Protein AF-A0ABD5U3V8-F1 (afdb_monomer)

Organism: NCBI:txid3033939

Sequence (89 aa):
MSHSRDVIDEQTGEGVGPESDGRTVTLPTDLYDRVDRRVPGTEFETVDAYVRYVMEEVLLHVEREGDLAPRVDEAEVRSRLRSLGYLDE

Structure (mmCIF, N/CA/C/O backbone):
data_AF-A0ABD5U3V8-F1
#
_entry.id   AF-A0ABD5U3V8-F1
#
loop_
_atom_site.group_PDB
_atom_site.id
_atom_site.type_symbol
_atom_site.label_atom_id
_atom_site.label_alt_id
_atom_site.label_comp_id
_atom_site.label_asym_id
_atom_site.label_entity_id
_atom_site.label_seq_id
_atom_site.pdbx_PDB_ins_code
_atom_site.Cartn_x
_atom_site.Cartn_y
_atom_site.Cartn_z
_atom_site.occupancy
_atom_site.B_iso_or_equiv
_atom_site.auth_seq_id
_atom_site.auth_comp_id
_atom_site.auth_asym_id
_ato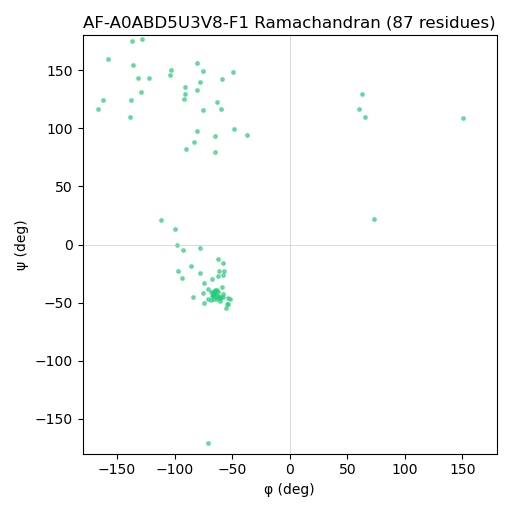m_site.auth_atom_id
_atom_site.pdbx_PDB_model_num
ATOM 1 N N . MET A 1 1 ? -54.197 20.331 5.628 1.00 39.41 1 MET A N 1
ATOM 2 C CA . MET A 1 1 ? -54.213 19.069 6.397 1.00 39.41 1 MET A CA 1
ATOM 3 C C . MET A 1 1 ? -52.813 18.849 6.932 1.00 39.41 1 MET A C 1
ATOM 5 O O . MET A 1 1 ? -51.876 18.992 6.159 1.00 39.41 1 MET A O 1
ATOM 9 N N . SER A 1 2 ? -52.670 18.593 8.230 1.00 46.62 2 SER A N 1
ATOM 10 C CA . SER A 1 2 ? -51.380 18.262 8.851 1.00 46.62 2 SER A CA 1
ATOM 11 C C . SER A 1 2 ? -50.967 16.828 8.526 1.00 46.62 2 SER A C 1
ATOM 13 O O . SER A 1 2 ? -51.850 15.981 8.416 1.00 46.62 2 SER A O 1
ATOM 15 N N . HIS A 1 3 ? -49.662 16.578 8.440 1.00 42.06 3 HIS A N 1
ATOM 16 C CA . HIS A 1 3 ? -48.850 15.616 9.216 1.00 42.06 3 HIS A CA 1
ATOM 17 C C . HIS A 1 3 ? -47.388 16.020 8.911 1.00 42.06 3 HIS A C 1
ATOM 19 O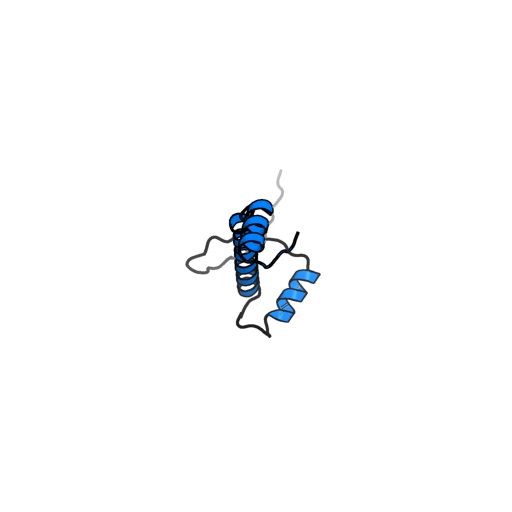 O . HIS A 1 3 ? -47.063 16.275 7.757 1.00 42.06 3 HIS A O 1
ATOM 25 N N . SER A 1 4 ? -46.597 16.463 9.893 1.00 43.75 4 SER A N 1
ATOM 26 C CA . SER A 1 4 ? -45.818 15.630 10.832 1.00 43.75 4 SER A CA 1
ATOM 27 C C . SER A 1 4 ? -44.749 14.788 10.116 1.00 43.75 4 SER A C 1
ATOM 29 O O . SER A 1 4 ? -45.142 14.046 9.227 1.00 43.75 4 SER A O 1
ATOM 31 N N . ARG A 1 5 ? -43.459 14.738 10.480 1.00 46.91 5 ARG A N 1
ATOM 32 C CA . ARG A 1 5 ? -42.474 15.589 11.192 1.00 46.91 5 ARG A CA 1
ATOM 33 C C . ARG A 1 5 ? -41.494 14.609 11.838 1.00 46.91 5 ARG A C 1
ATOM 35 O O . ARG A 1 5 ? -41.840 13.983 12.834 1.00 46.91 5 ARG A O 1
ATOM 42 N N . ASP A 1 6 ? -40.284 14.580 11.288 1.00 50.03 6 ASP A N 1
ATOM 43 C CA . ASP A 1 6 ? -39.204 13.629 11.558 1.00 50.03 6 ASP A CA 1
ATOM 44 C C . ASP A 1 6 ? -37.914 14.320 11.021 1.00 50.03 6 ASP A C 1
ATOM 46 O O . ASP A 1 6 ? -37.944 14.798 9.888 1.00 50.03 6 ASP A O 1
ATOM 50 N N . VAL A 1 7 ? -36.791 14.575 11.714 1.00 44.38 7 VAL A N 1
ATOM 51 C CA . VAL A 1 7 ? -36.349 14.328 13.106 1.00 44.38 7 VAL A CA 1
ATOM 52 C C . VAL A 1 7 ? -36.215 12.832 13.401 1.00 44.38 7 VAL A C 1
ATOM 54 O O . VAL A 1 7 ? -37.225 12.144 13.445 1.00 44.38 7 VAL A O 1
ATOM 57 N N . ILE A 1 8 ? -35.031 12.236 13.585 1.00 48.34 8 ILE A N 1
ATOM 58 C CA . ILE A 1 8 ? -33.677 12.670 14.032 1.00 48.34 8 ILE A CA 1
ATOM 59 C C . ILE A 1 8 ? -32.632 11.982 13.086 1.00 48.34 8 ILE A C 1
ATOM 61 O O . ILE A 1 8 ? -33.049 11.228 12.213 1.00 48.34 8 ILE A O 1
ATOM 65 N N . ASP A 1 9 ? -31.308 12.177 13.086 1.00 40.75 9 ASP A N 1
ATOM 66 C CA . ASP A 1 9 ? -30.369 12.424 14.185 1.00 40.75 9 ASP A CA 1
ATOM 67 C C . ASP A 1 9 ? -29.067 13.110 13.716 1.00 40.75 9 ASP A C 1
ATOM 69 O O . ASP A 1 9 ? -28.701 13.079 12.539 1.00 40.75 9 ASP A O 1
ATOM 73 N N . GLU A 1 10 ? -28.381 13.730 14.669 1.00 48.47 10 GLU A N 1
ATOM 74 C CA . GLU A 1 10 ? -27.121 14.462 14.541 1.00 48.47 10 GLU A CA 1
ATOM 75 C C . GLU A 1 10 ? -25.929 13.522 14.778 1.00 48.47 10 GLU A C 1
ATOM 77 O O . GLU A 1 10 ? -25.878 12.881 15.818 1.00 48.47 10 GLU A O 1
ATOM 82 N N . GLN A 1 11 ? -24.925 13.491 13.891 1.00 42.12 11 GLN A N 1
ATOM 83 C CA . GLN A 1 11 ? -23.552 13.194 14.327 1.00 42.12 11 GLN A CA 1
ATOM 84 C C . GLN A 1 11 ? -22.542 14.110 13.635 1.00 42.12 11 GLN A C 1
ATOM 86 O O . GLN A 1 11 ? -22.495 14.235 12.409 1.00 42.12 11 GLN A O 1
ATOM 91 N N . THR A 1 12 ? -21.763 14.784 14.474 1.00 50.22 12 THR A N 1
ATOM 92 C CA . THR A 1 12 ? -20.804 15.830 14.140 1.00 50.22 12 THR A CA 1
ATOM 93 C C . THR A 1 12 ? -19.484 15.248 13.637 1.00 50.22 12 THR A C 1
ATOM 95 O O . THR A 1 12 ? -18.897 14.355 14.243 1.00 50.22 12 THR A O 1
ATOM 98 N N . GLY A 1 13 ? -18.976 15.793 12.530 1.00 44.94 13 GLY A N 1
ATOM 99 C CA . GLY A 1 13 ? -17.594 15.587 12.098 1.00 44.94 13 GLY A C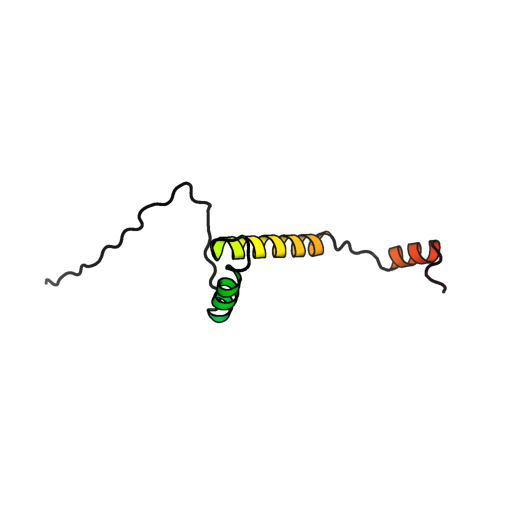A 1
ATOM 100 C C . GLY A 1 13 ? -16.684 16.657 12.698 1.00 44.94 13 GLY A C 1
ATOM 101 O O . GLY A 1 13 ? -16.397 17.654 12.039 1.00 44.94 13 GLY A O 1
ATOM 102 N N . GLU A 1 14 ? -16.250 16.484 13.946 1.00 44.44 14 GLU A N 1
ATOM 103 C CA . GLU A 1 14 ? -15.310 17.410 14.591 1.00 44.44 14 GLU A CA 1
ATOM 104 C C . GLU A 1 14 ? -13.854 17.146 14.164 1.00 44.44 14 GLU A C 1
ATOM 106 O O . GLU A 1 14 ? -13.175 16.289 14.715 1.00 44.44 14 GLU A O 1
ATOM 111 N N . GLY A 1 15 ? -13.392 17.941 13.192 1.00 46.34 15 GLY A N 1
ATOM 112 C CA . GLY A 1 15 ? -12.048 18.535 13.118 1.00 46.34 15 GLY A CA 1
ATOM 113 C C . GLY A 1 15 ? -10.795 17.643 13.064 1.00 46.34 15 GLY A C 1
ATOM 114 O O . GLY A 1 15 ? -10.363 17.080 14.066 1.00 46.34 15 GLY A O 1
ATOM 115 N N . VAL A 1 16 ? -10.060 17.733 11.949 1.00 50.00 16 VAL A N 1
ATOM 116 C CA . VAL A 1 16 ? -8.596 17.542 11.908 1.00 50.00 16 VAL A CA 1
ATOM 117 C C . VAL A 1 16 ? -7.973 18.708 11.126 1.00 50.00 16 VAL A C 1
ATOM 119 O O . VAL A 1 16 ? -8.589 19.232 10.206 1.00 50.00 16 VAL A O 1
ATOM 122 N N . GLY A 1 17 ? -6.787 19.167 11.546 1.00 46.06 17 GLY A N 1
ATOM 123 C CA . GLY A 1 17 ? -6.062 20.291 10.930 1.00 46.06 17 GLY A CA 1
ATOM 124 C C . GLY A 1 17 ? -5.459 19.982 9.547 1.00 46.06 17 GLY A C 1
ATOM 125 O O . GLY A 1 17 ? -5.724 18.918 8.996 1.00 46.06 17 GLY A O 1
ATOM 126 N N . PRO A 1 18 ? -4.621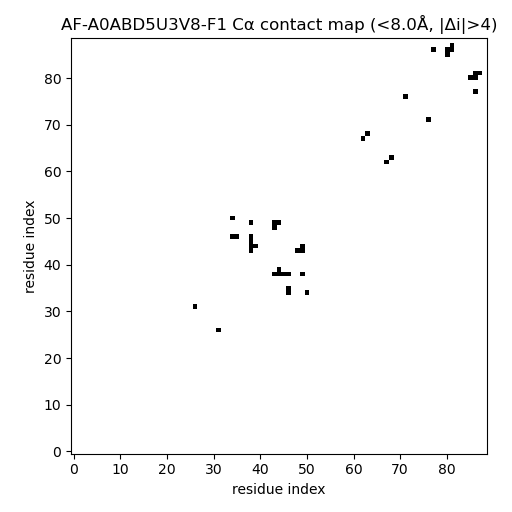 20.901 9.015 1.00 49.84 18 PRO A N 1
ATOM 127 C CA . PRO A 1 18 ? -4.462 21.214 7.586 1.00 49.84 18 PRO A CA 1
ATOM 128 C C . PRO A 1 18 ? -4.568 19.987 6.682 1.00 49.84 18 PRO A C 1
ATOM 130 O O . PRO A 1 18 ? -3.603 19.252 6.460 1.00 49.84 18 PRO A O 1
ATOM 133 N N . GLU A 1 19 ? -5.787 19.785 6.194 1.00 56.25 19 GLU A N 1
ATOM 134 C CA . GLU A 1 19 ? -6.185 18.621 5.426 1.00 56.25 19 GLU A CA 1
ATOM 135 C C . GLU A 1 19 ? -5.406 18.544 4.109 1.00 56.25 19 GLU A C 1
ATOM 137 O O . GLU A 1 19 ? -5.395 19.464 3.295 1.00 56.25 19 GLU A O 1
ATOM 142 N N . SER A 1 20 ? -4.707 17.425 3.918 1.00 58.97 20 SER A N 1
ATOM 143 C CA . SER A 1 20 ? -4.133 17.080 2.620 1.00 58.97 20 SER A CA 1
ATOM 144 C C . SER A 1 20 ? -5.277 16.594 1.736 1.00 58.97 20 SER A C 1
ATOM 146 O O . SER A 1 20 ? -5.877 15.575 2.075 1.00 58.97 20 SER A O 1
ATOM 148 N N . ASP A 1 21 ? -5.585 17.304 0.644 1.00 78.00 21 ASP A N 1
ATOM 149 C CA . ASP A 1 21 ? -6.693 16.990 -0.274 1.00 78.00 21 ASP A CA 1
ATOM 150 C C . ASP A 1 21 ? -6.705 15.505 -0.694 1.00 78.00 21 ASP A C 1
ATOM 152 O O . ASP A 1 21 ? -5.965 15.061 -1.578 1.00 78.00 21 ASP A O 1
ATOM 156 N N . GLY A 1 22 ? -7.561 14.725 -0.032 1.00 79.81 22 GLY A N 1
ATOM 157 C CA . GLY A 1 22 ? -7.658 13.278 -0.180 1.00 79.81 22 GLY A CA 1
ATOM 158 C C . GLY A 1 22 ? -8.859 12.855 -1.022 1.00 79.81 22 GLY A C 1
ATOM 159 O O . GLY A 1 22 ? -9.904 13.503 -1.033 1.00 79.81 22 GLY A O 1
ATOM 160 N N . ARG A 1 23 ? -8.736 11.719 -1.715 1.00 92.69 23 ARG A N 1
ATOM 161 C CA . ARG A 1 23 ? -9.852 11.058 -2.411 1.00 92.69 23 ARG A CA 1
ATOM 162 C C . ARG A 1 23 ? -9.903 9.590 -2.012 1.00 92.69 23 ARG A C 1
ATOM 164 O O . ARG A 1 23 ? -8.887 8.905 -2.055 1.00 92.69 23 ARG A O 1
ATOM 171 N N . THR A 1 24 ? -11.085 9.109 -1.643 1.00 92.94 24 THR A N 1
ATOM 172 C CA . THR A 1 24 ? -11.292 7.721 -1.213 1.00 92.94 24 THR A CA 1
ATOM 173 C C . THR A 1 24 ? -11.351 6.769 -2.408 1.00 92.94 24 THR A C 1
ATOM 175 O O . THR A 1 24 ? -11.992 7.064 -3.417 1.00 92.94 24 THR A O 1
ATOM 178 N N . VAL A 1 25 ? -10.742 5.592 -2.264 1.00 92.56 25 VAL A N 1
ATOM 179 C CA . VAL A 1 25 ? -10.887 4.453 -3.182 1.00 92.56 25 VAL A CA 1
ATOM 180 C C . VAL A 1 25 ? -11.400 3.237 -2.413 1.00 92.56 25 VAL A C 1
ATOM 182 O O . VAL A 1 25 ? -11.032 3.025 -1.260 1.00 92.56 25 VAL A O 1
ATOM 185 N N . THR A 1 26 ? -12.261 2.430 -3.032 1.00 95.25 26 THR A N 1
ATOM 186 C CA . THR A 1 26 ? -12.795 1.212 -2.405 1.00 95.25 26 THR A CA 1
ATOM 187 C C . THR A 1 26 ? -11.920 0.011 -2.747 1.00 95.25 26 THR A C 1
ATOM 189 O O . THR A 1 26 ? -11.713 -0.294 -3.921 1.00 95.25 26 THR A O 1
ATOM 192 N N . LEU A 1 27 ? -11.448 -0.702 -1.724 1.00 94.88 27 LEU A N 1
ATOM 193 C CA . LEU A 1 27 ? -10.744 -1.978 -1.866 1.00 94.88 27 LEU A CA 1
ATOM 194 C C . LEU A 1 27 ? -11.682 -3.141 -1.489 1.00 94.88 27 LEU A C 1
ATOM 196 O O . LEU A 1 27 ? -12.491 -2.986 -0.572 1.00 94.88 27 LEU A O 1
ATOM 200 N N . PRO A 1 28 ? -11.578 -4.320 -2.133 1.00 97.94 28 PRO A N 1
ATOM 201 C CA . PRO A 1 28 ? -12.235 -5.533 -1.647 1.00 97.94 28 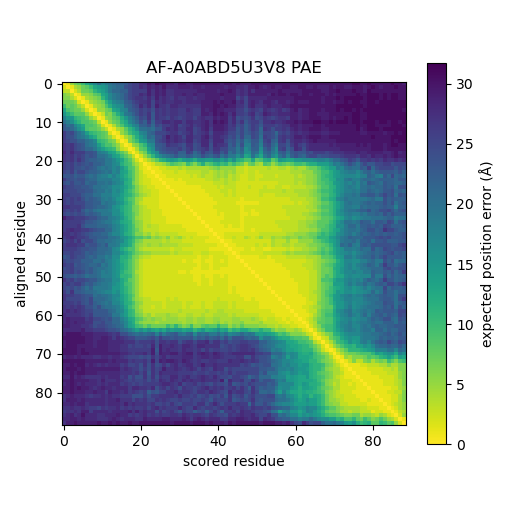PRO A CA 1
ATOM 202 C C . PRO A 1 28 ? -11.768 -5.883 -0.227 1.00 97.94 28 PRO A C 1
ATOM 204 O O . PRO A 1 28 ? -10.576 -5.770 0.064 1.00 97.94 28 PRO A O 1
ATOM 207 N N . THR A 1 29 ? -12.668 -6.371 0.631 1.00 97.44 29 THR A N 1
ATOM 208 C CA . THR A 1 29 ? -12.359 -6.715 2.035 1.00 97.44 29 THR A CA 1
ATOM 209 C C . THR A 1 29 ? -11.174 -7.677 2.147 1.00 97.44 29 THR A C 1
ATOM 211 O O . THR A 1 29 ? -10.219 -7.388 2.859 1.00 97.44 29 THR A O 1
ATOM 214 N N . ASP A 1 30 ? -11.137 -8.736 1.327 1.00 98.00 30 ASP A N 1
ATOM 215 C CA . ASP A 1 30 ? -10.018 -9.691 1.302 1.00 98.00 30 ASP A CA 1
ATOM 216 C C . ASP A 1 30 ? -8.657 -9.045 0.994 1.00 98.00 30 ASP A C 1
ATOM 218 O O . ASP A 1 30 ? -7.612 -9.623 1.306 1.00 98.00 30 ASP A O 1
ATOM 222 N N . LEU A 1 31 ? -8.641 -7.914 0.281 1.00 96.69 31 LEU A N 1
ATOM 223 C CA . LEU A 1 31 ? -7.427 -7.159 -0.023 1.00 96.69 31 LEU A CA 1
ATOM 224 C C . LEU A 1 31 ? -7.068 -6.232 1.139 1.00 96.69 31 LEU A C 1
ATOM 226 O O . LEU A 1 31 ? -5.909 -6.238 1.547 1.00 96.69 31 LEU A O 1
ATOM 230 N N . TYR A 1 32 ? -8.045 -5.515 1.703 1.00 97.44 32 TYR A N 1
ATOM 231 C CA . TYR A 1 32 ? -7.851 -4.701 2.906 1.00 97.44 32 TYR A CA 1
ATOM 232 C C . TYR A 1 32 ? -7.255 -5.539 4.048 1.00 97.44 32 TYR A C 1
ATOM 234 O O . TYR A 1 32 ? -6.183 -5.211 4.546 1.00 97.44 32 TYR A O 1
ATOM 242 N N . ASP A 1 33 ? -7.842 -6.697 4.362 1.00 97.81 33 ASP A N 1
ATOM 243 C CA . ASP A 1 33 ? -7.364 -7.575 5.438 1.00 97.81 33 ASP A CA 1
ATOM 244 C C . ASP A 1 33 ? -5.943 -8.114 5.185 1.00 97.81 33 ASP A C 1
ATOM 246 O O . ASP A 1 33 ? -5.211 -8.457 6.114 1.00 97.81 33 ASP A O 1
ATOM 250 N N . ARG A 1 34 ? -5.531 -8.239 3.914 1.00 96.56 34 ARG A N 1
ATOM 251 C CA . ARG A 1 34 ? -4.155 -8.617 3.540 1.00 96.56 34 ARG A CA 1
ATOM 252 C C . ARG A 1 34 ? -3.162 -7.479 3.752 1.00 96.56 34 ARG A C 1
ATOM 254 O O . ARG A 1 34 ? -2.005 -7.765 4.055 1.00 96.56 34 ARG A O 1
ATOM 261 N N . VAL A 1 35 ? -3.596 -6.236 3.564 1.00 96.25 35 VAL A N 1
ATOM 262 C CA . VAL A 1 35 ? -2.800 -5.031 3.814 1.00 96.25 35 VAL A CA 1
ATOM 263 C C . VAL A 1 35 ? -2.686 -4.793 5.321 1.00 96.25 35 VAL A C 1
ATOM 265 O O . VAL A 1 35 ? -1.570 -4.707 5.824 1.00 96.25 35 VAL A O 1
ATOM 268 N N . ASP A 1 36 ? -3.808 -4.802 6.042 1.00 96.50 36 ASP A N 1
ATOM 269 C CA . ASP A 1 36 ? -3.897 -4.599 7.494 1.00 96.50 36 ASP A CA 1
ATOM 270 C C . ASP A 1 36 ? -2.999 -5.568 8.280 1.00 96.50 36 ASP A C 1
ATOM 272 O O . ASP A 1 36 ? -2.105 -5.136 9.005 1.00 96.50 36 ASP A O 1
ATOM 276 N N . ARG A 1 37 ? -3.092 -6.881 8.009 1.00 97.31 37 ARG A N 1
ATOM 277 C CA . ARG A 1 37 ? -2.206 -7.899 8.617 1.00 97.31 37 ARG A CA 1
ATOM 278 C C . ARG A 1 37 ? -0.711 -7.687 8.357 1.00 97.31 37 ARG A C 1
ATOM 280 O O . ARG A 1 37 ? 0.108 -8.342 9.001 1.00 97.31 37 ARG A O 1
ATOM 287 N N . ARG A 1 38 ? -0.343 -6.848 7.387 1.00 95.19 38 ARG A N 1
ATOM 288 C CA . ARG A 1 38 ? 1.046 -6.566 7.016 1.00 95.19 38 ARG A CA 1
ATOM 289 C C . ARG A 1 38 ? 1.600 -5.341 7.742 1.00 95.19 38 ARG A C 1
ATOM 291 O O . ARG A 1 38 ? 2.794 -5.338 8.025 1.00 95.19 38 ARG A O 1
ATOM 298 N N . VAL A 1 39 ? 0.749 -4.372 8.100 1.00 96.12 39 VAL A N 1
ATOM 299 C CA . VAL A 1 39 ? 1.135 -3.118 8.779 1.00 96.12 39 VAL A CA 1
ATOM 300 C C . VAL A 1 39 ? 1.983 -3.361 10.044 1.00 96.12 39 VAL A C 1
ATOM 302 O O . VAL A 1 39 ? 3.064 -2.778 10.115 1.00 96.12 39 VAL A O 1
ATOM 305 N N . PRO A 1 40 ? 1.643 -4.286 10.974 1.00 95.38 40 PRO A N 1
ATOM 306 C CA . PRO A 1 40 ? 2.451 -4.532 12.179 1.00 95.38 40 PRO A CA 1
ATOM 307 C C . PRO A 1 40 ? 3.879 -5.049 11.932 1.00 95.38 40 PRO A C 1
ATOM 309 O O . PRO A 1 40 ? 4.677 -5.104 12.864 1.00 95.38 40 PRO A O 1
ATOM 312 N N . GLY A 1 41 ? 4.197 -5.478 10.705 1.00 92.81 41 GLY A N 1
ATOM 313 C CA . GLY A 1 41 ? 5.539 -5.889 10.282 1.00 92.81 41 GLY A CA 1
ATOM 314 C C . GLY A 1 41 ? 6.307 -4.810 9.510 1.00 92.81 41 GLY A C 1
ATOM 315 O O . GLY A 1 41 ? 7.298 -5.136 8.859 1.00 92.81 41 GLY A O 1
ATOM 316 N N . THR A 1 42 ? 5.833 -3.561 9.522 1.00 94.31 42 THR A N 1
ATOM 317 C CA . THR A 1 42 ? 6.398 -2.424 8.777 1.00 94.31 42 THR A CA 1
ATOM 318 C C . THR A 1 42 ? 6.646 -1.220 9.690 1.00 94.31 42 THR A C 1
ATOM 320 O O . THR A 1 42 ? 6.320 -1.248 10.872 1.00 94.31 42 THR A O 1
ATOM 323 N N . GLU A 1 43 ? 7.217 -0.151 9.137 1.00 95.44 43 GLU A N 1
ATOM 324 C CA . GLU A 1 43 ? 7.396 1.142 9.814 1.00 95.44 43 GLU A CA 1
ATOM 325 C C . GLU A 1 43 ? 6.123 2.010 9.877 1.00 95.44 43 GLU A C 1
ATOM 327 O O . GLU A 1 43 ? 6.148 3.094 10.456 1.00 95.44 43 GLU A O 1
ATOM 332 N N . PHE A 1 44 ? 5.011 1.561 9.285 1.00 96.25 44 PHE A N 1
ATOM 333 C CA . PHE A 1 44 ? 3.775 2.338 9.197 1.00 96.25 44 PHE A CA 1
ATOM 334 C C . PHE A 1 44 ? 2.844 2.071 10.384 1.00 96.25 44 PHE A C 1
ATOM 336 O O . PHE A 1 44 ? 2.589 0.927 10.746 1.00 96.25 44 PHE A O 1
ATOM 343 N N . GLU A 1 45 ? 2.278 3.138 10.949 1.00 91.25 45 GLU A N 1
ATOM 344 C CA . GLU A 1 45 ? 1.318 3.058 12.061 1.00 91.25 45 GLU A CA 1
ATOM 345 C C . GLU A 1 45 ? -0.136 2.854 11.591 1.00 91.25 45 GLU A C 1
ATOM 347 O O . GLU A 1 45 ? -0.988 2.443 12.377 1.00 91.25 45 GLU A O 1
ATOM 352 N N . THR A 1 46 ? -0.440 3.137 10.317 1.00 94.62 46 THR A N 1
ATOM 353 C CA . THR A 1 46 ? -1.799 3.059 9.755 1.00 94.62 46 THR A CA 1
ATOM 354 C C . THR A 1 46 ? -1.829 2.398 8.379 1.00 94.62 46 THR A C 1
ATOM 356 O O . THR A 1 46 ? -0.861 2.451 7.613 1.00 94.62 46 THR A O 1
ATOM 359 N N . VAL A 1 47 ? -2.983 1.809 8.039 1.00 95.56 47 VAL A N 1
ATOM 360 C CA . VAL A 1 47 ? -3.240 1.238 6.709 1.00 95.56 47 VAL A CA 1
ATOM 361 C C . VAL A 1 47 ? -3.113 2.304 5.622 1.00 95.56 47 VAL A C 1
ATOM 363 O O . VAL A 1 47 ? -2.428 2.063 4.634 1.00 95.56 47 VAL A O 1
ATOM 366 N N . ASP A 1 48 ? -3.682 3.496 5.812 1.00 94.06 48 ASP A N 1
ATOM 367 C CA . ASP A 1 48 ? -3.596 4.604 4.852 1.00 94.06 48 ASP A CA 1
ATOM 368 C C . ASP A 1 48 ? -2.151 5.023 4.549 1.00 94.06 48 ASP A C 1
ATOM 370 O O . ASP A 1 48 ? -1.798 5.223 3.385 1.00 94.06 48 ASP A O 1
ATOM 374 N N . ALA A 1 49 ? -1.290 5.106 5.571 1.00 94.19 49 ALA A N 1
ATOM 375 C CA . ALA A 1 49 ? 0.118 5.447 5.381 1.00 94.19 49 ALA A CA 1
ATOM 376 C C . ALA A 1 49 ? 0.860 4.367 4.576 1.00 94.19 49 ALA A C 1
ATOM 378 O O . ALA A 1 49 ? 1.613 4.702 3.659 1.00 94.19 49 ALA A O 1
ATOM 379 N N . TYR A 1 50 ? 0.600 3.088 4.873 1.00 96.19 50 TYR A N 1
ATOM 380 C CA . TYR A 1 50 ? 1.196 1.968 4.145 1.00 96.19 50 TYR A CA 1
ATOM 381 C C . TYR A 1 50 ? 0.686 1.873 2.697 1.00 96.19 50 TYR A C 1
ATOM 383 O O . TYR A 1 50 ? 1.482 1.708 1.772 1.00 96.19 50 TYR A O 1
ATOM 391 N N . VAL A 1 51 ? -0.625 2.025 2.474 1.00 95.69 51 VAL A N 1
ATOM 392 C CA . VAL A 1 51 ? -1.232 2.018 1.132 1.00 95.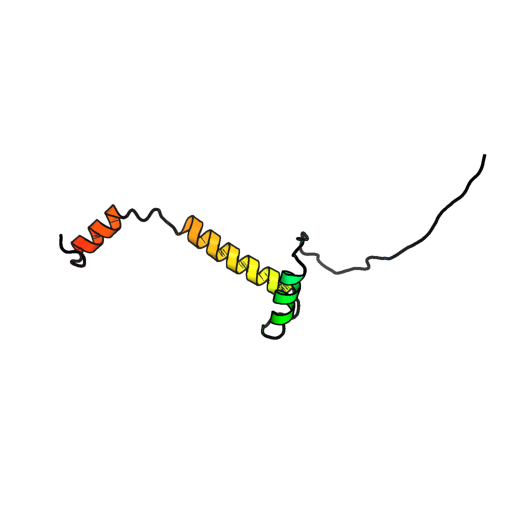69 51 VAL A CA 1
ATOM 393 C C . VAL A 1 51 ? -0.695 3.168 0.290 1.00 95.69 51 VAL A C 1
ATOM 395 O O . VAL A 1 51 ? -0.328 2.931 -0.858 1.00 95.69 51 VAL A O 1
ATOM 398 N N . ARG A 1 52 ? -0.592 4.383 0.848 1.00 94.69 52 ARG A N 1
ATOM 399 C CA . ARG A 1 52 ? 0.001 5.534 0.153 1.00 94.69 52 ARG A CA 1
ATOM 400 C C . ARG A 1 52 ? 1.415 5.216 -0.331 1.00 94.69 52 ARG A C 1
ATOM 402 O O . ARG A 1 52 ? 1.655 5.308 -1.529 1.00 94.69 52 ARG A O 1
ATOM 409 N N . TYR A 1 53 ? 2.296 4.769 0.565 1.00 95.50 53 TYR A N 1
ATOM 410 C CA . TYR A 1 53 ? 3.680 4.430 0.218 1.00 95.50 53 TYR A CA 1
ATOM 411 C C . TYR A 1 53 ? 3.767 3.353 -0.876 1.00 95.50 53 TYR A C 1
ATOM 413 O O . TYR A 1 53 ? 4.500 3.504 -1.850 1.00 95.50 53 TYR A O 1
ATOM 421 N N . VAL A 1 54 ? 2.975 2.279 -0.763 1.00 95.31 54 VAL A N 1
ATOM 422 C CA . VAL A 1 54 ? 2.955 1.208 -1.774 1.00 95.31 54 VAL A CA 1
ATOM 423 C C . VAL A 1 54 ? 2.470 1.722 -3.132 1.00 95.31 54 VAL A C 1
ATOM 425 O O . VAL A 1 54 ? 3.013 1.317 -4.157 1.00 95.31 54 VAL A O 1
ATOM 428 N N . MET A 1 55 ? 1.472 2.609 -3.166 1.00 94.94 55 MET A N 1
ATOM 429 C CA . MET A 1 55 ? 0.981 3.194 -4.419 1.00 94.94 55 MET A CA 1
ATOM 430 C C . MET A 1 55 ? 1.988 4.175 -5.028 1.00 94.94 55 MET A C 1
ATOM 432 O O . MET A 1 55 ? 2.165 4.161 -6.243 1.00 94.94 55 MET A O 1
ATOM 436 N N . GLU A 1 56 ? 2.679 4.972 -4.210 1.00 93.31 56 GLU A N 1
ATOM 437 C CA . GLU A 1 56 ? 3.766 5.862 -4.644 1.00 93.31 56 GLU A CA 1
ATOM 438 C C . GLU A 1 56 ? 4.916 5.066 -5.282 1.00 93.31 56 GLU A C 1
ATOM 440 O O . GLU A 1 56 ? 5.311 5.372 -6.405 1.00 93.31 56 GLU A O 1
ATOM 445 N N . GLU A 1 57 ? 5.393 3.993 -4.642 1.00 92.75 57 GLU A N 1
ATOM 446 C CA . GLU A 1 57 ? 6.453 3.132 -5.194 1.00 92.75 57 GLU A CA 1
ATOM 447 C C . GLU A 1 57 ? 6.018 2.392 -6.472 1.00 92.75 57 GLU A C 1
ATOM 449 O O . GLU A 1 57 ? 6.798 2.280 -7.420 1.00 92.75 57 GLU A O 1
ATOM 454 N N . VAL A 1 58 ? 4.770 1.907 -6.538 1.00 93.56 58 VAL A N 1
ATOM 455 C CA . VAL A 1 58 ? 4.234 1.251 -7.745 1.00 93.56 58 VAL A CA 1
ATOM 456 C C . VAL A 1 58 ? 4.111 2.239 -8.904 1.00 93.56 58 VAL A C 1
ATOM 458 O O . VAL A 1 58 ? 4.519 1.904 -10.015 1.00 93.56 58 VAL A O 1
ATOM 461 N N . LEU A 1 59 ? 3.598 3.450 -8.668 1.00 90.38 59 LEU A N 1
ATOM 462 C CA . LEU A 1 59 ? 3.530 4.496 -9.694 1.00 90.38 59 LEU A CA 1
ATOM 463 C C . LEU A 1 59 ? 4.930 4.898 -10.153 1.00 90.38 59 LEU A C 1
ATOM 465 O O . LEU A 1 59 ? 5.194 4.892 -11.348 1.00 90.38 59 LEU A O 1
ATOM 469 N N . LEU A 1 60 ? 5.855 5.125 -9.221 1.00 88.62 60 LEU A N 1
ATOM 470 C CA . LEU A 1 60 ? 7.245 5.460 -9.516 1.00 88.62 60 LEU A CA 1
ATOM 471 C C . LEU A 1 60 ? 7.948 4.375 -10.348 1.00 88.62 60 LEU A C 1
ATOM 473 O O . LEU A 1 60 ? 8.768 4.692 -11.210 1.00 88.62 60 LEU A O 1
ATOM 477 N N . HIS A 1 61 ? 7.643 3.098 -10.111 1.00 85.50 61 HIS A N 1
ATOM 478 C CA . HIS A 1 61 ? 8.144 1.988 -10.920 1.00 85.50 61 HIS A CA 1
ATOM 479 C C . HIS A 1 61 ? 7.508 1.964 -12.317 1.00 85.50 61 HIS A C 1
ATOM 481 O O . HIS A 1 61 ? 8.239 1.883 -13.299 1.00 85.50 61 HIS A O 1
ATOM 487 N N . VAL A 1 62 ? 6.183 2.114 -12.422 1.00 84.62 62 VAL A N 1
ATOM 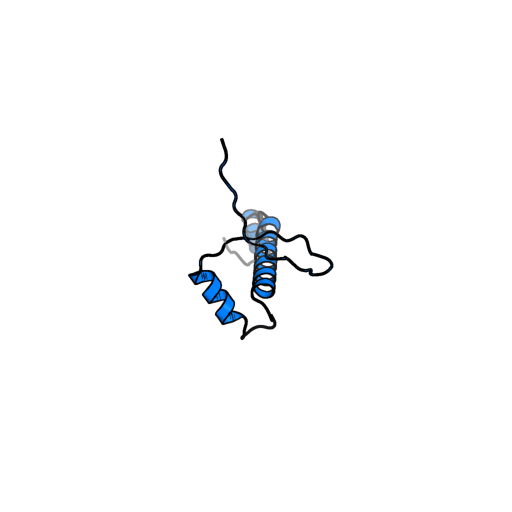488 C CA . VAL A 1 62 ? 5.449 2.134 -13.703 1.00 84.62 62 VAL A CA 1
ATOM 489 C C . VAL A 1 62 ? 5.820 3.342 -14.566 1.00 84.62 62 VAL A C 1
ATOM 491 O O . VAL A 1 62 ? 5.986 3.193 -15.771 1.00 84.62 62 VAL A O 1
ATOM 494 N N . GLU A 1 63 ? 5.999 4.523 -13.977 1.00 80.62 63 GLU A N 1
ATOM 495 C CA . GLU A 1 63 ? 6.465 5.732 -14.666 1.00 80.62 63 GLU A CA 1
ATOM 496 C C . GLU A 1 63 ? 7.910 5.558 -15.142 1.00 80.62 63 GLU A C 1
ATOM 498 O O . GLU A 1 63 ? 8.221 5.839 -16.298 1.00 80.62 63 GLU A O 1
ATOM 503 N N . ARG A 1 64 ? 8.790 4.994 -14.301 1.00 75.69 64 ARG A N 1
ATOM 504 C CA . ARG A 1 64 ? 10.157 4.648 -14.716 1.00 75.69 64 ARG A CA 1
ATOM 505 C C . ARG A 1 64 ? 10.179 3.604 -15.825 1.00 75.69 64 ARG A C 1
ATOM 507 O O . ARG A 1 64 ? 10.974 3.758 -16.733 1.00 75.69 64 ARG A O 1
ATOM 514 N N . GLU A 1 65 ? 9.350 2.569 -15.812 1.00 65.56 65 GLU A N 1
ATOM 515 C CA . GLU A 1 65 ? 9.332 1.584 -16.906 1.00 65.56 65 GLU A CA 1
ATOM 516 C C . GLU A 1 65 ? 8.586 2.087 -18.155 1.00 65.56 65 GLU A C 1
ATOM 518 O O . GLU A 1 65 ? 8.903 1.667 -19.265 1.00 65.56 65 GLU A O 1
ATOM 523 N N . GLY A 1 66 ? 7.652 3.030 -18.003 1.00 55.25 66 GLY A N 1
ATOM 524 C CA . GLY A 1 66 ? 6.936 3.683 -19.101 1.00 55.25 66 GLY A CA 1
ATOM 525 C C . GLY A 1 66 ? 7.773 4.723 -19.854 1.00 55.25 66 GLY A C 1
ATOM 526 O O . GLY A 1 66 ? 7.752 4.732 -21.084 1.00 55.25 66 GLY A O 1
ATOM 527 N N . ASP A 1 67 ? 8.544 5.546 -19.133 1.00 51.56 67 ASP A N 1
ATOM 528 C CA . ASP A 1 67 ? 9.413 6.590 -19.705 1.00 51.56 67 ASP A CA 1
ATOM 529 C C . ASP A 1 67 ? 10.884 6.143 -19.868 1.00 51.56 67 ASP A C 1
ATOM 531 O O . ASP A 1 67 ? 11.607 6.688 -20.706 1.00 51.56 67 ASP A O 1
ATOM 535 N N . LEU A 1 68 ? 11.347 5.138 -19.106 1.00 46.88 68 LEU A N 1
ATOM 536 C CA . LEU A 1 68 ? 12.685 4.516 -19.214 1.00 46.88 68 LEU A CA 1
ATOM 537 C C . LEU A 1 68 ? 12.643 3.067 -19.724 1.00 46.88 68 LEU A C 1
ATOM 539 O O . LEU A 1 68 ? 13.643 2.349 -19.634 1.00 46.88 68 LEU A O 1
ATOM 543 N N . ALA A 1 69 ? 11.562 2.677 -20.391 1.00 49.72 69 ALA A N 1
ATOM 544 C CA . ALA A 1 69 ? 11.733 1.977 -21.650 1.00 49.72 69 ALA A CA 1
ATOM 545 C C . ALA A 1 69 ? 11.935 3.029 -22.757 1.00 49.72 69 ALA A C 1
ATOM 547 O O . ALA A 1 69 ? 10.972 3.384 -23.450 1.00 49.72 69 ALA A O 1
ATOM 548 N N . PRO A 1 70 ? 13.181 3.484 -23.047 1.00 52.44 70 PRO A N 1
ATOM 549 C CA . PRO A 1 70 ? 13.454 3.823 -24.428 1.00 52.44 70 PRO A CA 1
ATOM 550 C C . PRO A 1 70 ? 12.985 2.639 -25.271 1.00 52.44 70 PRO A C 1
ATOM 552 O O . PRO A 1 70 ? 13.120 1.477 -24.871 1.00 52.44 70 PRO A O 1
ATOM 555 N N . ARG A 1 71 ? 12.523 2.916 -26.488 1.00 56.28 71 ARG A N 1
ATOM 556 C CA . ARG A 1 71 ? 12.611 1.914 -27.548 1.00 56.28 71 ARG A CA 1
ATOM 557 C C . ARG A 1 71 ? 14.096 1.698 -27.810 1.00 56.28 71 ARG A C 1
ATOM 559 O O . ARG A 1 71 ? 14.661 2.311 -28.709 1.00 56.28 71 ARG A O 1
ATOM 566 N N . VAL A 1 72 ? 14.725 0.905 -26.947 1.00 57.75 72 VAL A N 1
ATOM 567 C CA . VAL A 1 72 ? 16.091 0.433 -27.082 1.00 57.75 72 VAL A CA 1
ATOM 568 C C . VAL A 1 72 ? 16.050 -0.442 -28.316 1.00 57.75 72 VAL A C 1
ATOM 570 O O . VAL A 1 72 ? 15.628 -1.595 -28.254 1.00 57.75 72 VAL A O 1
ATOM 573 N N . ASP A 1 73 ? 16.360 0.165 -29.460 1.00 64.81 73 ASP A N 1
ATOM 574 C CA . ASP A 1 73 ? 16.272 -0.511 -30.738 1.00 64.81 73 ASP A CA 1
ATOM 575 C C . ASP A 1 73 ? 17.210 -1.716 -30.671 1.00 64.81 73 ASP A C 1
ATOM 577 O O . ASP A 1 73 ? 18.426 -1.581 -30.485 1.00 64.81 73 ASP A O 1
ATOM 581 N N . GLU A 1 74 ? 16.638 -2.915 -30.781 1.00 68.75 74 GLU A N 1
ATOM 582 C CA . GLU A 1 74 ? 17.413 -4.146 -30.745 1.00 68.75 74 GLU A CA 1
ATOM 583 C C . GLU A 1 74 ? 18.493 -4.158 -31.834 1.00 68.75 74 GLU A C 1
ATOM 585 O O . GLU A 1 74 ? 19.481 -4.878 -31.696 1.00 68.75 74 GLU A O 1
ATOM 590 N N . ALA A 1 75 ? 18.338 -3.383 -32.913 1.00 74.38 75 ALA A N 1
ATOM 591 C CA . ALA A 1 75 ? 19.371 -3.192 -33.920 1.00 74.38 75 ALA A CA 1
ATOM 592 C C . ALA A 1 75 ? 20.571 -2.392 -33.381 1.00 74.38 75 ALA A C 1
ATOM 594 O O . ALA A 1 75 ? 21.712 -2.778 -33.650 1.00 74.38 75 ALA A O 1
ATOM 595 N N . GLU A 1 76 ? 20.351 -1.336 -32.591 1.00 77.19 76 GLU A N 1
ATOM 596 C CA . GLU A 1 76 ? 21.423 -0.525 -31.995 1.00 77.19 76 GLU A CA 1
ATOM 597 C C . GLU A 1 76 ? 22.194 -1.329 -30.940 1.00 77.19 76 GLU A C 1
ATOM 599 O O . GLU A 1 76 ? 23.424 -1.421 -31.003 1.00 77.19 76 GLU A O 1
ATOM 604 N N . VAL A 1 77 ? 21.485 -2.010 -30.031 1.00 81.69 77 VAL A N 1
ATOM 605 C CA . VAL A 1 77 ? 22.118 -2.883 -29.025 1.00 81.69 77 VAL A CA 1
ATOM 606 C C . VAL A 1 77 ? 22.901 -4.010 -29.690 1.00 81.69 77 VAL A C 1
ATOM 608 O O . VAL A 1 77 ? 24.060 -4.235 -29.350 1.00 81.69 77 VAL A O 1
ATOM 611 N N . ARG A 1 78 ? 22.329 -4.682 -30.693 1.00 81.25 78 ARG A N 1
ATOM 612 C CA . ARG A 1 78 ? 22.994 -5.770 -31.434 1.00 81.25 78 ARG A CA 1
ATOM 613 C C . ARG A 1 78 ? 24.168 -5.272 -32.280 1.00 81.25 78 ARG A C 1
ATOM 615 O O . ARG A 1 78 ? 25.123 -6.015 -32.493 1.00 81.25 78 ARG A O 1
ATOM 622 N N . SER A 1 79 ? 24.132 -4.029 -32.761 1.00 84.38 79 SER A N 1
ATOM 623 C CA . SER A 1 79 ? 25.280 -3.370 -33.400 1.00 84.38 79 SER A CA 1
ATOM 624 C C . SER A 1 79 ? 26.411 -3.135 -32.393 1.00 84.38 79 SER A C 1
ATOM 626 O O . SER A 1 79 ? 27.560 -3.514 -32.635 1.00 84.38 79 SER A O 1
ATOM 628 N N . ARG A 1 80 ? 26.081 -2.604 -31.210 1.00 86.75 80 ARG A N 1
ATOM 629 C CA . ARG A 1 80 ? 27.047 -2.344 -30.136 1.00 86.75 80 ARG A CA 1
ATOM 630 C C . ARG A 1 80 ? 27.639 -3.628 -29.549 1.00 86.75 80 ARG A C 1
ATOM 632 O O . ARG A 1 80 ? 28.843 -3.677 -29.327 1.00 86.75 80 ARG A O 1
ATOM 639 N N . LEU A 1 81 ? 26.836 -4.674 -29.352 1.00 90.50 81 LEU A N 1
ATOM 640 C CA . LEU A 1 81 ? 27.296 -5.979 -28.861 1.00 90.50 81 LEU A CA 1
ATOM 641 C C . LEU A 1 81 ? 28.230 -6.681 -29.858 1.00 90.50 81 LEU A C 1
ATOM 643 O O . LEU A 1 81 ? 29.270 -7.181 -29.437 1.00 90.50 81 LEU A O 1
ATOM 647 N N . ARG A 1 82 ? 27.927 -6.646 -31.167 1.00 87.50 82 ARG A N 1
ATOM 648 C CA . ARG A 1 82 ? 28.848 -7.123 -32.221 1.00 87.50 82 ARG A CA 1
ATOM 649 C C . ARG A 1 82 ? 30.149 -6.321 -32.247 1.00 87.50 82 ARG A C 1
ATOM 651 O O . ARG A 1 82 ? 31.225 -6.903 -32.248 1.00 87.50 82 ARG A O 1
ATOM 658 N N . SER A 1 83 ? 30.062 -4.991 -32.158 1.00 88.31 83 SER A N 1
ATOM 659 C CA . SER A 1 83 ? 31.239 -4.103 -32.103 1.00 88.31 83 SER A CA 1
ATOM 660 C C . SER A 1 83 ? 32.141 -4.353 -30.883 1.00 88.31 83 SER A C 1
ATOM 662 O O . SER A 1 83 ? 33.316 -4.000 -30.905 1.00 88.31 83 SER A O 1
ATOM 664 N N . LEU A 1 84 ? 31.591 -4.939 -29.816 1.00 92.75 84 LEU A N 1
ATOM 665 C CA . LEU A 1 84 ? 32.297 -5.307 -28.588 1.00 92.75 84 LEU A CA 1
ATOM 666 C C . LEU A 1 84 ? 32.710 -6.794 -28.540 1.00 92.75 84 LEU A C 1
ATOM 668 O O . LEU A 1 84 ? 33.311 -7.205 -27.552 1.00 92.75 84 LEU A O 1
ATOM 672 N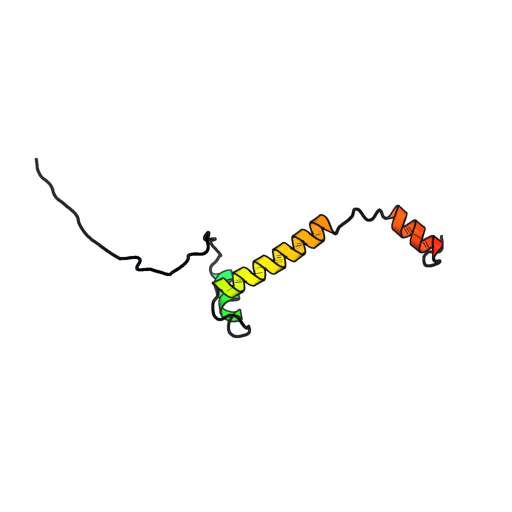 N . GLY A 1 85 ? 32.395 -7.595 -29.566 1.00 87.94 85 GLY A N 1
ATOM 673 C CA . GLY A 1 85 ? 32.725 -9.025 -29.618 1.00 87.94 85 GLY A CA 1
ATOM 674 C C . GLY A 1 85 ? 31.882 -9.926 -28.703 1.00 87.94 85 GLY A C 1
ATOM 675 O O . GLY A 1 85 ? 32.326 -11.013 -28.353 1.00 87.94 85 GLY A O 1
ATOM 676 N N . TYR A 1 86 ? 30.683 -9.491 -28.293 1.00 86.62 86 TYR A N 1
ATOM 677 C CA . TYR A 1 86 ? 29.747 -10.304 -27.491 1.00 86.62 86 TYR A CA 1
ATOM 678 C C . TYR A 1 86 ? 28.733 -11.095 -28.332 1.00 86.62 86 TYR A C 1
ATOM 680 O O . TYR A 1 86 ? 27.922 -11.837 -27.780 1.00 86.62 86 TYR A O 1
ATOM 688 N N . LEU A 1 87 ? 28.740 -10.905 -29.650 1.00 77.75 87 LEU A N 1
ATOM 689 C CA . LEU A 1 87 ? 27.911 -11.627 -30.609 1.00 77.75 87 LEU A CA 1
ATOM 690 C C . LEU A 1 87 ? 28.777 -11.956 -31.826 1.00 77.75 87 LEU A C 1
ATOM 692 O O . LEU A 1 87 ? 29.127 -11.046 -32.578 1.00 77.75 87 LEU A O 1
ATOM 696 N N . ASP A 1 88 ? 29.087 -13.236 -31.999 1.00 71.25 88 ASP A N 1
ATOM 697 C CA . ASP A 1 88 ? 29.552 -13.787 -33.272 1.00 71.25 88 ASP A CA 1
ATOM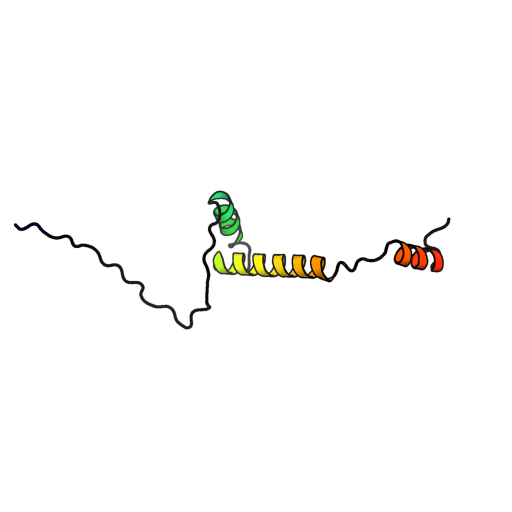 698 C C . ASP A 1 88 ? 28.337 -14.032 -34.196 1.00 71.25 88 ASP A C 1
ATOM 700 O O . ASP A 1 88 ? 27.202 -14.110 -33.715 1.00 71.25 88 ASP A O 1
ATOM 704 N N . GLU A 1 89 ? 28.564 -14.059 -35.515 1.00 64.62 89 GLU A N 1
ATOM 705 C CA . GLU A 1 89 ? 27.519 -14.002 -36.565 1.00 64.62 89 GLU A CA 1
ATOM 706 C C . GLU A 1 89 ? 26.596 -15.233 -36.668 1.00 64.62 89 GLU A C 1
ATOM 708 O O . GLU A 1 89 ? 27.100 -16.379 -36.615 1.00 64.62 89 GLU A O 1
#

Solvent-accessible surface area (backbone atoms only — not comparable to full-atom values): 6009 Å² total; per-residue (Å²): 134,92,77,90,90,75,87,85,86,88,83,82,87,82,82,78,74,92,73,73,94,77,81,92,81,91,72,58,65,79,55,49,57,58,50,51,75,44,34,87,80,52,98,41,94,44,62,68,60,44,52,49,53,54,51,51,54,51,48,54,48,51,50,45,55,64,70,65,46,61,87,71,48,66,65,59,54,52,49,53,35,39,77,69,69,78,46,83,135

Foldseek 3Di:
DDDDDDDDDDDDDDDDPDDDDDDDDDDDPVVLVVQVVCQVVDPDPDSVVSVVVVVVVVVVVVVCCVVVPDPPPVVVVVVVCVVVVVDDD

Mean predicted aligned error: 16.16 Å

Nearest PDB structures (foldseek):
  7vp2-assembly1_B  TM=5.249E-01  e=4.601E+00  Arabidopsis thaliana
  7vp4-assembly1_A  TM=6.183E-01  e=8.803E+00  Arabidopsis thaliana
  5zkt-assembly1_A  TM=5.334E-01  e=7.091E+00  Oryza sativa Japonica Group
  7vp5-assembly1_B  TM=5.131E-01  e=6.598E+00  Arabidopsis thaliana

Secondary structure (DSSP, 8-state):
----------------SS-------PPPHHHHHHHHTTGGGSS-SSHHHHHHHHHHHHHHHHHHHHHS-----HHHHHHHHHHTTS---

Radius of gyration: 26.94 Å; Cα contacts (8 Å, |Δi|>4): 21; chains: 1; bounding box: 87×35×51 Å

pLDDT: mean 76.77, std 20.32, range [39.41, 98.0]